Protein AF-A0A2A5XZ82-F1 (afdb_monomer_lite)

Foldseek 3Di:
DPVPVVVVVVVVVCVVVVVVVVVVVVVVVVVVVPDVPVPPCPVPVVNVVVVVVVVVVVVLLVVLLVPDDPLLSVLVVVCVVPVPDDLVNVCVVSVDDSVRSVVSVVVSVVSSVVSVVVVVVD

Radius of gyration: 34.96 Å; chains: 1; bounding box: 38×46×107 Å

Secondary structure (DSSP, 8-state):
--SHHHHHHHHHHHHHHHHHHHHHHHHHHHHHHS----------HHHHHHHHHHHHHHHHHHHHHHTS-HHHHHHHHHHHH-TT--HHHHHHHHT--HHHHHHHHHHHHHHHHHHHHHHHT-

Structure (mmCIF, N/CA/C/O backbone):
data_AF-A0A2A5XZ82-F1
#
_entry.id   AF-A0A2A5XZ82-F1
#
loop_
_atom_site.group_PDB
_atom_site.id
_atom_site.type_symbol
_atom_site.label_atom_id
_atom_site.label_alt_id
_atom_site.label_comp_id
_atom_site.label_asym_id
_atom_site.label_entity_id
_atom_site.label_seq_id
_atom_site.pdbx_PDB_ins_code
_atom_site.Cartn_x
_atom_site.Cartn_y
_atom_site.Cartn_z
_atom_site.occupancy
_atom_site.B_iso_or_equiv
_atom_site.auth_seq_id
_atom_site.auth_comp_id
_atom_site.auth_asym_id
_atom_site.auth_atom_id
_atom_site.pdbx_PDB_model_num
ATOM 1 N N . MET A 1 1 ? -19.338 34.207 -91.772 1.00 51.94 1 MET A N 1
ATOM 2 C CA . MET A 1 1 ? -17.930 34.167 -91.322 1.00 51.94 1 MET A CA 1
ATOM 3 C C . MET A 1 1 ? -17.717 35.218 -90.239 1.00 51.94 1 MET A C 1
ATOM 5 O O . MET A 1 1 ? -17.590 36.373 -90.596 1.00 51.94 1 MET A O 1
ATOM 9 N N . LEU A 1 2 ? -17.766 34.830 -88.956 1.00 51.31 2 LEU A N 1
ATOM 10 C CA . LEU A 1 2 ? -17.143 35.516 -87.792 1.00 51.31 2 LEU A CA 1
ATOM 11 C C . LEU A 1 2 ? -17.346 34.720 -86.469 1.00 51.31 2 LEU A C 1
ATOM 13 O O . LEU A 1 2 ? -17.209 35.264 -85.382 1.00 51.31 2 LEU A O 1
ATOM 17 N N . ASN A 1 3 ? -17.627 33.407 -86.544 1.00 57.69 3 ASN A N 1
ATOM 18 C CA . ASN A 1 3 ? -17.788 32.522 -85.373 1.00 57.69 3 ASN A CA 1
ATOM 19 C C . ASN A 1 3 ? -16.513 31.750 -84.984 1.00 57.69 3 ASN A C 1
ATOM 21 O O . ASN A 1 3 ? -16.488 31.102 -83.945 1.00 57.69 3 ASN A O 1
ATOM 25 N N . LEU A 1 4 ? -15.441 31.831 -85.780 1.00 52.06 4 LEU A N 1
ATOM 26 C CA . LEU A 1 4 ? -14.183 31.126 -85.491 1.00 52.06 4 LEU A CA 1
ATOM 27 C C . LEU A 1 4 ? -13.258 31.922 -84.554 1.00 52.06 4 LEU A C 1
ATOM 29 O O . LEU A 1 4 ? -12.608 31.333 -83.697 1.00 52.06 4 LEU A O 1
ATOM 33 N N . LEU A 1 5 ? -13.257 33.260 -84.631 1.00 53.59 5 LEU A N 1
ATOM 34 C CA . LEU A 1 5 ? -12.435 34.110 -83.755 1.00 53.59 5 LEU A CA 1
ATOM 35 C C . LEU A 1 5 ? -12.908 34.087 -82.290 1.00 53.59 5 LEU A C 1
ATOM 37 O O . LEU A 1 5 ? -12.079 34.065 -81.382 1.00 53.59 5 LEU A O 1
ATOM 41 N N . ASN A 1 6 ? -14.222 34.011 -82.048 1.00 54.09 6 ASN A N 1
ATOM 42 C CA . ASN A 1 6 ? -14.775 33.895 -80.692 1.00 54.09 6 ASN A CA 1
ATOM 43 C C . ASN A 1 6 ? -14.532 32.509 -80.071 1.00 54.09 6 ASN A C 1
ATOM 45 O O . ASN A 1 6 ? -14.265 32.414 -78.874 1.00 54.09 6 ASN A O 1
ATOM 49 N N . LEU A 1 7 ? -14.533 31.446 -80.882 1.00 53.41 7 LEU A N 1
ATOM 50 C CA . LEU A 1 7 ? -14.234 30.084 -80.430 1.00 53.41 7 LEU A CA 1
ATOM 51 C C . LEU A 1 7 ? -12.766 29.937 -80.006 1.00 53.41 7 LEU A C 1
ATOM 53 O O . LEU A 1 7 ? -12.487 29.350 -78.962 1.00 53.41 7 LEU A O 1
ATOM 57 N N . VAL A 1 8 ? -11.824 30.519 -80.753 1.00 56.09 8 VAL A N 1
ATOM 58 C CA . VAL A 1 8 ? -10.393 30.487 -80.395 1.00 56.09 8 VAL A CA 1
ATOM 59 C C . VAL A 1 8 ? -10.119 31.296 -79.121 1.00 56.09 8 VAL A C 1
ATOM 61 O O . VAL A 1 8 ? -9.369 30.841 -78.258 1.00 56.09 8 VAL A O 1
ATOM 64 N N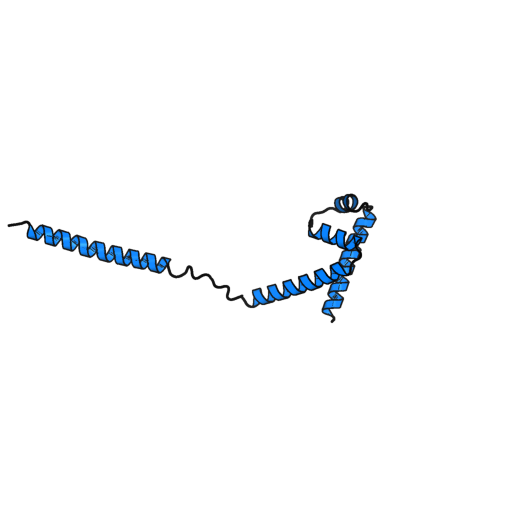 . ARG A 1 9 ? -10.782 32.447 -78.932 1.00 53.34 9 ARG A N 1
ATOM 65 C CA . ARG A 1 9 ? -10.648 33.264 -77.711 1.00 53.34 9 ARG A CA 1
ATOM 66 C C . ARG A 1 9 ? -11.216 32.567 -76.468 1.00 53.34 9 ARG A C 1
ATOM 68 O O . ARG A 1 9 ? -10.569 32.582 -75.423 1.00 53.34 9 ARG A O 1
ATOM 75 N N . TYR A 1 10 ? -12.372 31.909 -76.594 1.00 51.19 10 TYR A N 1
ATOM 76 C CA . TYR A 1 10 ? -12.991 31.134 -75.512 1.00 51.19 10 TYR A CA 1
ATOM 77 C C . TYR A 1 10 ? -12.136 29.918 -75.112 1.00 51.19 10 TYR A C 1
ATOM 79 O O . TYR A 1 10 ? -11.925 29.672 -73.926 1.00 51.19 10 TYR A O 1
ATOM 87 N N . ASN A 1 11 ? -11.545 29.211 -76.082 1.00 52.59 11 ASN A N 1
ATOM 88 C CA . ASN A 1 11 ? -10.652 28.078 -75.809 1.00 52.59 11 ASN A CA 1
ATOM 89 C C . ASN A 1 11 ? -9.290 28.504 -75.225 1.00 52.59 11 ASN A C 1
ATOM 91 O O . ASN A 1 11 ? -8.744 27.804 -74.372 1.00 52.59 11 ASN A O 1
ATOM 95 N N . TYR A 1 12 ? -8.744 29.661 -75.616 1.00 50.84 12 TYR A N 1
ATOM 96 C CA . TYR A 1 12 ? -7.483 30.178 -75.064 1.00 50.84 12 TYR A CA 1
ATOM 97 C C . TYR A 1 12 ? -7.636 30.674 -73.614 1.00 50.84 12 TYR A C 1
ATOM 99 O O . TYR A 1 12 ? -6.774 30.414 -72.774 1.00 50.84 12 TYR A O 1
ATOM 107 N N . ALA A 1 13 ? -8.762 31.320 -73.288 1.00 52.56 13 ALA A N 1
ATOM 108 C CA . ALA A 1 13 ? -9.074 31.743 -71.921 1.00 52.56 13 ALA A CA 1
ATOM 109 C C . ALA A 1 13 ? -9.388 30.553 -70.990 1.00 52.56 13 ALA A C 1
ATOM 111 O O . ALA A 1 13 ? -8.978 30.565 -69.828 1.00 52.56 13 ALA A O 1
ATOM 112 N N . ASN A 1 14 ? -10.047 29.502 -71.499 1.00 50.16 14 ASN A N 1
ATOM 113 C CA . ASN A 1 14 ? -10.300 28.280 -70.729 1.00 50.16 14 ASN A CA 1
ATOM 114 C C . ASN A 1 14 ? -9.039 27.432 -70.522 1.00 50.16 14 ASN A C 1
ATOM 116 O O . ASN A 1 14 ? -8.881 26.836 -69.466 1.00 50.16 14 ASN A O 1
ATOM 120 N N . THR A 1 15 ? -8.112 27.362 -71.478 1.00 49.38 15 THR A N 1
ATOM 121 C CA . THR A 1 15 ? -6.930 26.489 -71.334 1.00 49.38 15 THR A CA 1
ATOM 122 C C . THR A 1 15 ? -5.847 27.058 -70.420 1.00 49.38 15 THR A C 1
ATOM 124 O O . THR A 1 15 ? -5.215 26.274 -69.711 1.00 49.38 15 THR A O 1
ATOM 127 N N . LYS A 1 16 ? -5.657 28.387 -70.376 1.00 47.12 16 LYS A N 1
ATOM 128 C CA . LYS A 1 16 ? -4.723 29.025 -69.428 1.00 47.12 16 LYS A CA 1
ATOM 129 C C . LYS A 1 16 ? -5.222 28.959 -67.983 1.00 47.12 16 LYS A C 1
ATOM 131 O O . LYS A 1 16 ? -4.510 28.451 -67.126 1.00 47.12 16 LYS A O 1
ATOM 136 N N . ASN A 1 17 ? -6.471 29.355 -67.731 1.00 51.94 17 ASN A N 1
ATOM 137 C CA . ASN A 1 17 ? -7.015 29.359 -66.371 1.00 51.94 17 ASN A CA 1
ATOM 138 C C . ASN A 1 17 ? -7.246 27.938 -65.822 1.00 51.94 17 ASN A C 1
ATOM 140 O O . ASN A 1 17 ? -7.001 27.685 -64.651 1.00 51.94 17 ASN A O 1
ATOM 144 N N . PHE A 1 18 ? -7.671 26.970 -66.642 1.00 48.50 18 PHE A N 1
ATOM 145 C CA . PHE A 1 18 ? -8.022 25.636 -66.134 1.00 48.50 18 PHE A CA 1
ATOM 146 C C . PHE A 1 18 ? -6.806 24.736 -65.865 1.00 48.50 18 PHE A C 1
ATOM 148 O O . PHE A 1 18 ? -6.860 23.905 -64.958 1.00 48.50 18 PHE A O 1
ATOM 155 N N . LYS A 1 19 ? -5.703 24.893 -66.618 1.00 51.62 19 LYS A N 1
ATOM 156 C CA . LYS A 1 19 ? -4.455 24.157 -66.347 1.00 51.62 19 LYS A CA 1
ATOM 157 C C . LYS A 1 19 ? -3.748 24.683 -65.102 1.00 51.62 19 LYS A C 1
ATOM 159 O O . LYS A 1 19 ? -3.375 23.869 -64.267 1.00 51.62 19 LYS A O 1
ATOM 164 N N . GLU A 1 20 ? -3.619 26.000 -64.939 1.00 53.03 20 GLU A N 1
ATOM 165 C CA . GLU A 1 20 ? -2.987 26.577 -63.743 1.00 53.03 20 GLU A CA 1
ATOM 166 C C . GLU A 1 20 ? -3.804 26.293 -62.475 1.00 53.03 20 GLU A C 1
ATOM 168 O O . GLU A 1 20 ? -3.241 25.861 -61.475 1.00 53.03 20 GLU A O 1
ATOM 173 N N . ILE A 1 21 ? -5.139 26.398 -62.527 1.00 53.97 21 ILE A N 1
ATOM 174 C CA . ILE A 1 21 ? -5.996 26.072 -61.374 1.00 53.97 21 ILE A CA 1
ATOM 175 C C . ILE A 1 21 ? -5.931 24.576 -61.022 1.00 53.97 21 ILE A C 1
ATOM 177 O O . ILE A 1 21 ? -5.939 24.246 -59.839 1.00 53.97 21 ILE A O 1
ATOM 181 N N . ARG A 1 22 ? -5.836 23.655 -61.998 1.00 50.72 22 ARG A N 1
ATOM 182 C CA . ARG A 1 22 ? -5.651 22.215 -61.713 1.00 50.72 22 ARG A CA 1
ATOM 183 C C . ARG A 1 22 ? -4.278 21.903 -61.136 1.00 50.72 22 ARG A C 1
ATOM 185 O O . ARG A 1 22 ? -4.215 21.149 -60.178 1.00 50.72 22 ARG A O 1
ATOM 192 N N . LEU A 1 23 ? -3.212 22.497 -61.669 1.00 53.53 23 LEU A N 1
ATOM 193 C CA . LEU A 1 23 ? -1.856 22.280 -61.163 1.00 53.53 23 LEU A CA 1
ATOM 194 C C . LEU A 1 23 ? -1.708 22.809 -59.730 1.00 53.53 23 LEU A C 1
ATOM 196 O O . LEU A 1 23 ? -1.206 22.086 -58.882 1.00 53.53 23 LEU A O 1
ATOM 200 N N . VAL A 1 24 ? -2.268 23.985 -59.419 1.00 56.91 24 VAL A N 1
ATOM 201 C CA . VAL A 1 24 ? -2.289 24.536 -58.051 1.00 56.91 24 VAL A CA 1
ATOM 202 C C . VAL A 1 24 ? -3.172 23.706 -57.114 1.00 56.91 24 VAL A C 1
ATOM 204 O O . VAL A 1 24 ? -2.845 23.542 -55.940 1.00 56.91 24 VAL A O 1
ATOM 207 N N . LYS A 1 25 ? -4.293 23.154 -57.598 1.00 55.22 25 LYS A N 1
ATOM 208 C CA . LYS A 1 25 ? -5.171 22.297 -56.785 1.00 55.22 25 LYS A CA 1
ATOM 209 C C . LYS A 1 25 ? -4.540 20.925 -56.528 1.00 55.22 25 LYS A C 1
ATOM 211 O O . LYS A 1 25 ? -4.615 20.453 -55.402 1.00 55.22 25 LYS A O 1
ATOM 216 N N . ASP A 1 26 ? -3.856 20.349 -57.513 1.00 51.94 26 ASP A N 1
ATOM 217 C CA . ASP A 1 26 ? -3.139 19.075 -57.398 1.00 51.94 26 ASP A CA 1
ATOM 218 C C . ASP A 1 26 ? -1.830 19.211 -56.599 1.00 51.94 26 ASP A C 1
ATOM 220 O O . ASP A 1 26 ? -1.445 18.266 -55.914 1.00 51.94 26 ASP A O 1
ATOM 224 N N . GLU A 1 27 ? -1.152 20.364 -56.643 1.00 53.94 27 GLU A N 1
ATOM 225 C CA . GLU A 1 27 ? -0.009 20.688 -55.776 1.00 53.94 27 GLU A CA 1
ATOM 226 C C . GLU A 1 27 ? -0.453 20.962 -54.344 1.00 53.94 27 GLU A C 1
ATOM 228 O O . GLU A 1 27 ? 0.169 20.438 -53.427 1.00 53.94 27 GLU A O 1
ATOM 233 N N . LYS A 1 28 ? -1.550 21.701 -54.124 1.00 53.88 28 LYS A N 1
ATOM 234 C CA . LYS A 1 28 ? -2.135 21.917 -52.789 1.00 53.88 28 LYS A CA 1
ATOM 235 C C . LYS A 1 28 ? -2.671 20.617 -52.183 1.00 53.88 28 LYS A C 1
ATOM 237 O O . LYS A 1 28 ? -2.543 20.400 -50.986 1.00 53.88 28 LYS A O 1
ATOM 242 N N . GLN A 1 29 ? -3.232 19.734 -53.008 1.00 51.81 29 GLN A N 1
ATOM 243 C CA . GLN A 1 29 ? -3.717 18.426 -52.576 1.00 51.81 29 GLN A CA 1
ATOM 244 C C . GLN A 1 29 ? -2.563 17.439 -52.343 1.00 51.81 29 GLN A C 1
ATOM 246 O O . GLN A 1 29 ? -2.620 16.696 -51.374 1.00 51.81 29 GLN A O 1
ATOM 251 N N . ARG A 1 30 ? -1.466 17.494 -53.118 1.00 49.91 30 ARG A N 1
ATOM 252 C CA . ARG A 1 30 ? -0.232 16.736 -52.822 1.00 49.91 30 ARG A CA 1
ATOM 253 C C . ARG A 1 30 ? 0.535 17.259 -51.609 1.00 49.91 30 ARG A C 1
ATOM 255 O O . ARG A 1 30 ? 0.999 16.447 -50.821 1.00 49.91 30 ARG A O 1
ATOM 262 N N . SER A 1 31 ? 0.618 18.574 -51.413 1.00 48.28 31 SER A N 1
ATOM 263 C CA . SER A 1 31 ? 1.241 19.171 -50.218 1.00 48.28 31 SER A CA 1
ATOM 264 C C . SER A 1 31 ? 0.385 19.025 -48.956 1.00 48.28 31 SER A C 1
ATOM 266 O O . SER A 1 31 ? 0.927 19.067 -47.860 1.00 48.28 31 SER A O 1
ATOM 268 N N . MET A 1 32 ? -0.920 18.753 -49.086 1.00 47.72 32 MET A N 1
ATOM 269 C CA . MET A 1 32 ? -1.759 18.258 -47.985 1.00 47.72 32 MET A CA 1
ATOM 270 C C . MET A 1 32 ? -1.639 16.743 -47.745 1.00 47.72 32 MET A C 1
ATOM 272 O O . MET A 1 32 ? -2.047 16.282 -46.686 1.00 47.72 32 MET A O 1
ATOM 276 N N . GLN A 1 33 ? -1.116 15.963 -48.699 1.00 47.88 33 GLN A N 1
ATOM 277 C CA . GLN A 1 33 ? -1.097 14.491 -48.641 1.00 47.88 33 GLN A CA 1
ATOM 278 C C . GLN A 1 33 ? 0.297 13.896 -48.355 1.00 47.88 33 GLN A C 1
ATOM 280 O O . GLN A 1 33 ? 0.450 12.685 -48.238 1.00 47.88 33 GLN A O 1
ATOM 285 N N . THR A 1 34 ? 1.306 14.747 -48.171 1.00 44.97 34 THR A N 1
ATOM 286 C CA . THR A 1 34 ? 2.583 14.434 -47.512 1.00 44.97 34 THR A CA 1
ATOM 287 C C . THR A 1 34 ? 2.698 15.436 -46.358 1.00 44.97 34 THR A C 1
ATOM 289 O O . THR A 1 34 ? 3.051 16.583 -46.592 1.00 44.97 34 THR A O 1
ATOM 292 N N . VAL A 1 35 ? 2.261 15.192 -45.127 1.00 47.84 35 VAL A N 1
ATOM 293 C CA . VAL A 1 35 ? 2.776 14.230 -44.151 1.00 47.84 35 VAL A CA 1
ATOM 294 C C . VAL A 1 35 ? 1.690 14.114 -43.060 1.00 47.84 35 VAL A C 1
ATOM 296 O O . VAL A 1 35 ? 1.825 14.651 -41.972 1.00 47.84 35 VAL A O 1
ATOM 299 N N . GLU A 1 36 ? 0.590 13.416 -43.343 1.00 45.78 36 GLU A N 1
ATOM 300 C CA . GLU A 1 36 ? 0.031 12.487 -42.346 1.00 45.78 36 GLU A CA 1
ATOM 301 C C . GLU A 1 36 ? 0.757 11.155 -42.564 1.00 45.78 36 GLU A C 1
ATOM 303 O O . GLU A 1 36 ? 0.176 10.109 -42.841 1.00 45.78 36 GLU A O 1
ATOM 308 N N . LEU A 1 37 ? 2.090 11.220 -42.550 1.00 43.78 37 LEU A N 1
ATOM 309 C CA . LEU A 1 37 ? 2.848 10.052 -42.179 1.00 43.78 37 LEU A CA 1
ATOM 310 C C . LEU A 1 37 ? 2.492 9.930 -40.709 1.00 43.78 37 LEU A C 1
ATOM 312 O O . LEU A 1 37 ? 2.842 10.826 -39.939 1.00 43.78 37 LEU A O 1
ATOM 316 N N . ASP A 1 38 ? 1.705 8.901 -40.382 1.00 47.56 38 ASP A N 1
ATOM 317 C CA . ASP A 1 38 ? 1.777 8.225 -39.094 1.00 47.56 38 ASP A CA 1
ATOM 318 C C . ASP A 1 38 ? 3.174 8.508 -38.568 1.00 47.56 38 ASP A C 1
ATOM 320 O O . ASP A 1 38 ? 4.162 8.107 -39.201 1.00 47.56 38 ASP A O 1
ATOM 324 N N . GLU A 1 39 ?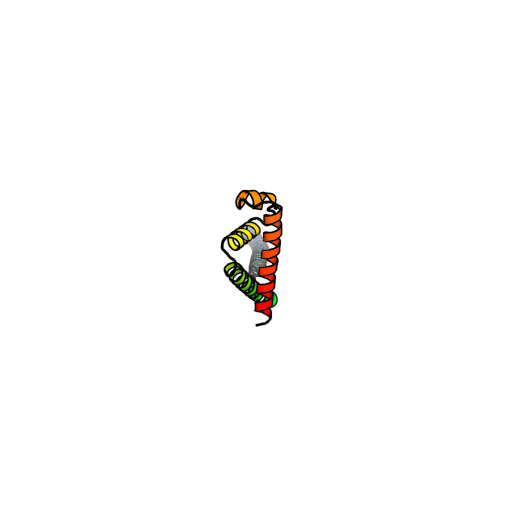 3.245 9.373 -37.554 1.00 46.97 39 GLU A N 1
ATOM 325 C CA . GLU A 1 39 ? 4.451 9.626 -36.799 1.00 46.97 39 GLU A CA 1
ATOM 326 C C . GLU A 1 39 ? 4.707 8.272 -36.164 1.00 46.97 39 GLU A C 1
ATOM 328 O O . GLU A 1 39 ? 4.280 7.996 -35.046 1.00 46.97 39 GLU A O 1
ATOM 333 N N . GLN A 1 40 ? 5.263 7.362 -36.975 1.00 51.50 40 GLN A N 1
ATOM 334 C CA . GLN A 1 40 ? 5.712 6.062 -36.576 1.00 51.50 40 GLN A CA 1
ATOM 335 C C . GLN A 1 40 ? 6.565 6.430 -35.399 1.00 51.50 40 GLN A C 1
ATOM 337 O O . GLN A 1 40 ? 7.580 7.108 -35.582 1.00 51.50 40 GLN A O 1
ATOM 342 N N . LEU A 1 41 ? 6.057 6.080 -34.216 1.00 56.56 41 LEU A N 1
ATOM 343 C CA . LEU A 1 41 ? 6.766 6.094 -32.964 1.00 56.56 41 LEU A CA 1
ATOM 344 C C . LEU A 1 41 ? 8.093 5.408 -33.275 1.00 56.56 41 LEU A C 1
ATOM 346 O O . LEU A 1 41 ? 8.219 4.192 -33.155 1.00 56.56 41 LEU A O 1
ATOM 350 N N . VAL A 1 42 ? 9.089 6.172 -33.715 1.00 54.88 42 VAL A N 1
ATOM 351 C CA . VAL A 1 42 ? 10.469 5.876 -33.420 1.00 54.88 42 VAL A CA 1
ATOM 352 C C . VAL A 1 42 ? 10.397 5.921 -31.912 1.00 54.88 42 VAL A C 1
ATOM 354 O O . VAL A 1 42 ? 10.118 6.998 -31.380 1.00 54.88 42 VAL A O 1
ATOM 357 N N . PRO A 1 43 ? 10.441 4.767 -31.223 1.00 55.75 43 PRO A N 1
ATOM 358 C CA . PRO A 1 43 ? 10.326 4.776 -29.788 1.00 55.75 43 PRO A CA 1
ATOM 359 C C . PRO A 1 43 ? 11.517 5.608 -29.370 1.00 55.75 43 PRO A C 1
ATOM 361 O O . PRO A 1 43 ? 12.654 5.165 -29.552 1.00 55.75 43 PRO A O 1
ATOM 364 N N . ASP A 1 44 ? 11.255 6.838 -28.935 1.00 60.38 44 ASP A N 1
ATOM 365 C CA . ASP A 1 44 ? 12.285 7.671 -28.363 1.00 60.38 44 ASP A CA 1
ATOM 366 C C . ASP A 1 44 ? 12.950 6.771 -27.333 1.00 60.38 44 ASP A C 1
ATOM 368 O O . ASP A 1 44 ? 12.281 6.156 -26.495 1.00 60.38 44 ASP A O 1
ATOM 372 N N . HIS A 1 45 ? 14.235 6.512 -27.534 1.00 60.44 45 HIS A N 1
ATOM 373 C CA . HIS A 1 45 ? 14.901 5.436 -26.823 1.00 60.44 45 HIS A CA 1
ATOM 374 C C . HIS A 1 45 ? 14.830 5.702 -25.312 1.00 60.44 45 HIS A C 1
ATOM 376 O O . HIS A 1 45 ? 14.725 4.770 -24.515 1.00 60.44 45 HIS A O 1
ATOM 382 N N . GLU A 1 46 ? 14.758 6.985 -24.949 1.00 60.41 46 GLU A N 1
ATOM 383 C CA . GLU A 1 46 ? 14.436 7.487 -23.624 1.00 60.41 46 GLU A CA 1
ATOM 384 C C . GLU A 1 46 ? 13.012 7.095 -23.186 1.00 60.41 46 GLU A C 1
ATOM 386 O O . GLU A 1 46 ? 12.865 6.441 -22.154 1.00 60.41 46 GLU A O 1
ATOM 391 N N . HIS A 1 47 ? 11.958 7.358 -23.968 1.00 67.38 47 HIS A N 1
ATOM 392 C CA . HIS A 1 47 ? 10.598 6.864 -23.685 1.00 67.38 47 HIS A CA 1
ATOM 393 C C . HIS A 1 47 ? 10.496 5.332 -23.584 1.00 67.38 47 HIS A C 1
ATOM 395 O O . HIS A 1 47 ? 9.814 4.816 -22.693 1.00 67.38 47 HIS A O 1
ATOM 401 N N . ALA A 1 48 ? 11.188 4.583 -24.444 1.00 61.72 48 ALA A N 1
ATOM 402 C CA . ALA A 1 48 ? 11.222 3.123 -24.392 1.00 61.72 48 ALA A CA 1
ATOM 403 C C . ALA A 1 48 ? 11.906 2.625 -23.111 1.00 61.72 48 ALA A C 1
ATOM 405 O O . ALA A 1 48 ? 11.373 1.749 -22.425 1.00 61.72 48 ALA A O 1
ATOM 406 N N . LEU A 1 49 ? 13.045 3.218 -22.742 1.00 52.91 49 LEU A N 1
ATOM 407 C CA . LEU A 1 49 ? 13.750 2.931 -21.497 1.00 52.91 49 LEU A CA 1
ATOM 408 C C . LEU A 1 49 ? 12.900 3.304 -20.277 1.00 52.91 49 LEU A C 1
ATOM 410 O O . LEU A 1 49 ? 12.768 2.495 -19.362 1.00 52.91 49 LEU A O 1
ATOM 414 N N . HIS A 1 50 ? 12.260 4.475 -20.270 1.00 64.19 50 HIS A N 1
ATOM 415 C CA . HIS A 1 50 ? 11.334 4.890 -19.214 1.00 64.19 50 HIS A CA 1
ATOM 416 C C . HIS A 1 50 ? 10.170 3.919 -19.059 1.00 64.19 50 HIS A C 1
ATOM 418 O O . HIS A 1 50 ? 9.789 3.597 -17.934 1.00 64.19 50 HIS A O 1
ATOM 424 N N . HIS A 1 51 ? 9.632 3.417 -20.167 1.00 71.69 51 HIS A N 1
ATOM 425 C CA . HIS A 1 51 ? 8.553 2.442 -20.158 1.00 71.69 51 HIS A CA 1
ATOM 426 C C . HIS A 1 51 ? 9.012 1.055 -19.671 1.00 71.69 51 HIS A C 1
ATOM 428 O O . HIS A 1 51 ? 8.279 0.361 -18.967 1.00 71.69 51 HIS A O 1
ATOM 434 N N . LEU A 1 52 ? 10.238 0.635 -19.992 1.00 65.44 52 LEU A N 1
ATOM 435 C CA . LEU A 1 52 ? 10.828 -0.591 -19.442 1.00 65.44 52 LEU A CA 1
ATOM 436 C C . LEU A 1 52 ? 11.111 -0.454 -17.938 1.00 65.44 52 LEU A C 1
ATOM 438 O O . LEU A 1 52 ? 10.764 -1.343 -17.161 1.00 65.44 52 LEU A O 1
ATOM 442 N N . LEU A 1 53 ? 11.669 0.682 -17.512 1.00 66.31 53 LEU A N 1
ATOM 443 C CA . LEU A 1 53 ? 11.912 0.999 -16.105 1.00 66.31 53 LEU A CA 1
ATOM 444 C C . LEU A 1 53 ? 10.602 1.107 -15.316 1.00 66.31 53 LEU A C 1
ATOM 446 O O . LEU A 1 53 ? 10.540 0.652 -14.175 1.00 66.31 53 LEU A O 1
ATOM 450 N N . SER A 1 54 ? 9.544 1.676 -15.899 1.00 79.62 54 SER A N 1
ATOM 451 C CA . SER A 1 54 ? 8.232 1.761 -15.254 1.00 79.62 54 SER A CA 1
ATOM 452 C C . SER A 1 54 ? 7.588 0.382 -15.117 1.00 79.62 54 SER A C 1
ATOM 454 O O . SER A 1 54 ? 7.089 0.059 -14.040 1.00 79.62 54 SER A O 1
ATOM 456 N N . LYS A 1 55 ? 7.680 -0.471 -16.146 1.00 85.06 55 LYS A N 1
ATOM 457 C CA . LYS A 1 55 ? 7.244 -1.874 -16.085 1.00 85.06 55 LYS A CA 1
ATOM 458 C C . LYS A 1 55 ? 7.958 -2.650 -14.987 1.00 85.06 55 LYS A C 1
ATOM 460 O O . LYS A 1 55 ? 7.298 -3.348 -14.220 1.00 85.06 55 LYS A O 1
ATOM 465 N N . GLU A 1 56 ? 9.276 -2.507 -14.877 1.00 86.06 56 GLU A N 1
ATOM 466 C CA . GLU A 1 56 ? 10.036 -3.203 -13.837 1.00 86.06 56 GLU A CA 1
ATOM 467 C C . GLU A 1 56 ? 9.682 -2.689 -12.439 1.00 86.06 56 GLU A C 1
ATOM 469 O O . GLU A 1 56 ? 9.419 -3.479 -11.535 1.00 86.06 56 GLU A O 1
ATOM 474 N N . ARG A 1 57 ? 9.567 -1.368 -12.263 1.00 86.88 57 ARG A N 1
ATOM 475 C CA . ARG A 1 57 ? 9.109 -0.775 -10.995 1.00 86.88 57 ARG A CA 1
ATOM 476 C C . ARG A 1 57 ? 7.719 -1.277 -10.603 1.00 86.88 57 ARG A C 1
ATOM 478 O O . ARG A 1 57 ? 7.504 -1.618 -9.442 1.00 86.88 57 ARG A O 1
ATOM 485 N N . MET A 1 58 ? 6.798 -1.374 -11.562 1.00 87.25 58 MET A N 1
ATOM 486 C CA . MET A 1 58 ? 5.455 -1.918 -11.341 1.00 87.25 58 MET A CA 1
ATOM 487 C C . MET A 1 58 ? 5.484 -3.405 -10.979 1.00 87.25 58 MET A C 1
ATOM 489 O O . MET A 1 58 ? 4.744 -3.830 -10.091 1.00 87.25 58 MET A O 1
ATOM 493 N N . ARG A 1 59 ? 6.360 -4.193 -11.613 1.00 91.50 59 ARG A N 1
ATOM 494 C CA . ARG A 1 59 ? 6.558 -5.612 -11.290 1.00 91.50 59 ARG A CA 1
ATOM 495 C C . ARG A 1 59 ? 7.059 -5.789 -9.858 1.00 91.50 59 ARG A C 1
ATOM 497 O O . ARG A 1 59 ? 6.441 -6.523 -9.090 1.00 91.50 59 ARG A O 1
ATOM 504 N N . ILE A 1 60 ? 8.108 -5.057 -9.481 1.00 92.00 60 ILE A N 1
ATOM 505 C CA . ILE A 1 60 ? 8.671 -5.074 -8.125 1.00 92.00 60 ILE A CA 1
ATOM 506 C C . ILE A 1 60 ? 7.610 -4.668 -7.099 1.00 92.00 60 ILE A C 1
ATOM 508 O O . ILE A 1 60 ? 7.435 -5.351 -6.091 1.00 92.00 60 ILE A O 1
ATOM 512 N N . LEU A 1 61 ? 6.869 -3.586 -7.357 1.00 90.38 61 LEU A N 1
ATOM 513 C CA . LEU A 1 61 ? 5.808 -3.130 -6.461 1.00 90.38 61 LEU A CA 1
ATOM 514 C C . LEU A 1 61 ? 4.719 -4.197 -6.289 1.00 90.38 61 LEU A C 1
ATOM 516 O O . LEU A 1 61 ? 4.331 -4.487 -5.159 1.00 90.38 61 LEU A O 1
ATOM 520 N N . SER A 1 62 ? 4.268 -4.817 -7.38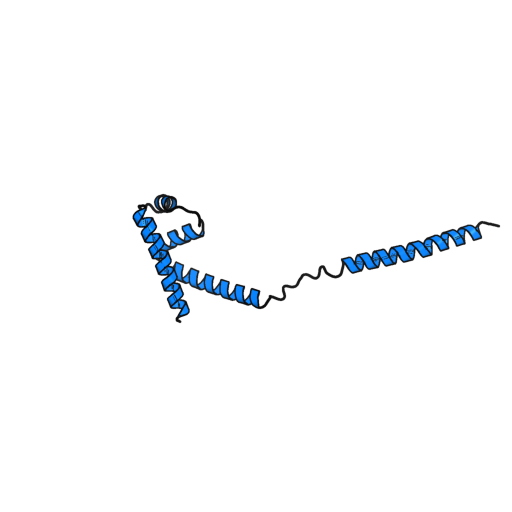3 1.00 91.69 62 SER A N 1
ATOM 521 C CA . SER A 1 62 ? 3.304 -5.922 -7.344 1.00 91.69 62 SER A CA 1
ATOM 522 C C . SER A 1 62 ? 3.816 -7.086 -6.491 1.00 91.69 62 SER A C 1
ATOM 524 O O . SER A 1 62 ? 3.084 -7.595 -5.641 1.00 91.69 62 SER A O 1
ATOM 526 N N . ASP A 1 63 ? 5.072 -7.494 -6.661 1.00 93.75 63 ASP A N 1
ATOM 527 C CA . ASP A 1 63 ? 5.659 -8.586 -5.878 1.00 93.75 63 ASP A CA 1
ATOM 528 C C . ASP A 1 63 ? 5.794 -8.220 -4.393 1.00 93.75 63 ASP A C 1
ATOM 530 O O . ASP A 1 63 ? 5.499 -9.035 -3.516 1.00 93.75 63 ASP A O 1
ATOM 534 N N . CYS A 1 64 ? 6.146 -6.971 -4.088 1.00 95.06 64 CYS A N 1
ATOM 535 C CA . CYS A 1 64 ? 6.187 -6.469 -2.718 1.00 95.06 64 CYS A CA 1
ATOM 536 C C . CYS A 1 64 ? 4.801 -6.432 -2.062 1.00 95.06 64 CYS A C 1
ATOM 538 O O . CYS A 1 64 ? 4.665 -6.838 -0.907 1.00 95.06 64 CYS A O 1
ATOM 540 N N . ILE A 1 65 ? 3.762 -6.012 -2.790 1.00 93.81 65 ILE A N 1
ATOM 541 C CA . ILE A 1 65 ? 2.370 -6.034 -2.317 1.00 93.81 65 ILE A CA 1
ATOM 542 C C . ILE A 1 65 ? 1.903 -7.478 -2.090 1.00 93.81 65 ILE A C 1
ATOM 544 O O . ILE A 1 65 ? 1.242 -7.769 -1.089 1.00 93.81 65 ILE A O 1
ATOM 548 N N . ARG A 1 66 ? 2.302 -8.415 -2.961 1.00 93.62 66 ARG A N 1
ATOM 549 C CA . ARG A 1 66 ? 2.011 -9.845 -2.781 1.00 93.62 66 ARG A CA 1
ATOM 550 C C . ARG A 1 66 ? 2.658 -10.430 -1.522 1.00 93.62 66 ARG A C 1
ATOM 552 O O . ARG A 1 66 ? 2.094 -11.337 -0.920 1.00 93.62 66 ARG A O 1
ATOM 559 N N . GLY A 1 67 ? 3.792 -9.897 -1.079 1.00 92.62 67 GLY A N 1
ATOM 560 C CA . GLY A 1 67 ? 4.430 -10.306 0.176 1.00 92.62 67 GLY A CA 1
ATOM 561 C C . GLY A 1 67 ? 3.714 -9.836 1.452 1.00 92.62 67 GLY A C 1
ATOM 562 O O . GLY A 1 67 ? 4.073 -10.276 2.543 1.00 92.62 67 GLY A O 1
ATOM 563 N N . LEU A 1 68 ? 2.728 -8.938 1.354 1.00 94.38 68 LEU A N 1
ATOM 564 C CA . LEU A 1 68 ? 1.976 -8.445 2.510 1.00 94.38 68 LEU A CA 1
ATOM 565 C C . LEU A 1 68 ? 0.896 -9.443 2.954 1.00 94.38 68 LEU A C 1
ATOM 567 O O . LEU A 1 68 ? 0.333 -10.171 2.140 1.00 94.38 68 LEU A O 1
ATOM 571 N N . ASN A 1 69 ? 0.550 -9.412 4.247 1.00 95.31 69 ASN A N 1
ATOM 572 C CA . ASN A 1 69 ? -0.629 -10.122 4.757 1.00 95.31 69 ASN A CA 1
ATOM 573 C C . ASN A 1 69 ? -1.933 -9.581 4.140 1.00 95.31 69 ASN A C 1
ATOM 575 O O . ASN A 1 69 ? -1.990 -8.427 3.714 1.00 95.31 69 ASN A O 1
ATOM 579 N N . ASP A 1 70 ? -2.995 -10.387 4.159 1.00 95.38 70 ASP A N 1
ATOM 580 C CA . ASP A 1 70 ? -4.251 -10.097 3.448 1.00 95.38 70 ASP A CA 1
ATOM 581 C C . ASP A 1 70 ? -4.910 -8.773 3.840 1.00 95.38 70 ASP A C 1
ATOM 583 O O . ASP A 1 70 ? -5.489 -8.082 3.002 1.00 95.38 70 ASP A O 1
ATOM 587 N N . LEU A 1 71 ? -4.855 -8.398 5.120 1.00 93.69 71 LEU A N 1
ATOM 588 C CA . LEU A 1 71 ? -5.408 -7.123 5.576 1.00 93.69 71 LEU A CA 1
ATOM 589 C C . LEU A 1 71 ? -4.592 -5.946 5.028 1.00 93.69 71 LEU A C 1
ATOM 591 O O . LEU A 1 71 ? -5.156 -4.986 4.515 1.00 93.69 71 LEU A O 1
ATOM 595 N N . ASN A 1 72 ? -3.266 -6.029 5.114 1.00 94.81 72 ASN A N 1
ATOM 596 C CA . ASN A 1 72 ? -2.367 -4.991 4.624 1.00 94.81 72 ASN A CA 1
ATOM 597 C C . ASN A 1 72 ? -2.417 -4.857 3.103 1.00 94.81 72 ASN A C 1
ATOM 599 O O . ASN A 1 72 ? -2.367 -3.738 2.601 1.00 94.81 72 ASN A O 1
ATOM 603 N N . ARG A 1 73 ? -2.536 -5.983 2.392 1.00 95.69 73 ARG A N 1
ATOM 604 C CA . ARG A 1 73 ? -2.703 -6.014 0.941 1.00 95.69 73 ARG A CA 1
ATOM 605 C C . ARG A 1 73 ? -3.984 -5.289 0.527 1.00 95.69 73 ARG A C 1
ATOM 607 O O . ARG A 1 73 ? -3.914 -4.325 -0.224 1.00 95.69 73 ARG A O 1
ATOM 614 N N . ARG A 1 74 ? -5.129 -5.675 1.097 1.00 95.44 74 ARG A N 1
ATOM 615 C CA . ARG A 1 74 ? -6.414 -5.016 0.811 1.00 95.44 74 ARG A CA 1
ATOM 616 C C . ARG A 1 74 ? -6.395 -3.528 1.154 1.00 95.44 74 ARG A C 1
ATOM 618 O O . ARG A 1 74 ? -6.970 -2.728 0.427 1.00 95.44 74 ARG A O 1
ATOM 625 N N . LEU A 1 75 ? -5.721 -3.149 2.241 1.00 94.50 75 LEU A N 1
ATOM 626 C CA . LEU A 1 75 ? -5.597 -1.748 2.642 1.00 94.50 75 LEU A CA 1
ATOM 627 C C . LEU A 1 75 ? -4.786 -0.941 1.623 1.00 94.50 75 LEU A C 1
ATOM 629 O O . LEU A 1 75 ? -5.218 0.142 1.237 1.00 94.50 75 LEU A O 1
ATOM 633 N N . ILE A 1 76 ? -3.639 -1.448 1.157 1.00 94.00 76 ILE A N 1
ATOM 634 C CA . ILE A 1 76 ? -2.864 -0.719 0.146 1.00 94.00 76 ILE A CA 1
ATOM 635 C C . ILE A 1 76 ? -3.575 -0.687 -1.206 1.00 94.00 76 ILE A C 1
ATOM 637 O O . ILE A 1 76 ? -3.560 0.348 -1.856 1.00 94.00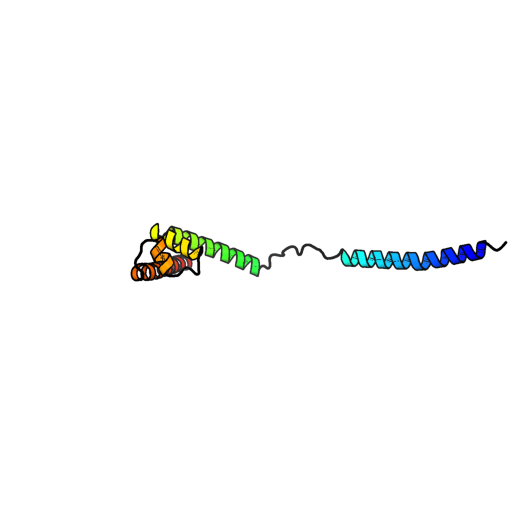 76 ILE A O 1
ATOM 641 N N . GLU A 1 77 ? -4.247 -1.764 -1.605 1.00 93.06 77 GLU A N 1
ATOM 642 C CA . GLU A 1 77 ? -5.051 -1.795 -2.832 1.00 93.06 77 GLU A CA 1
ATOM 643 C C . GLU A 1 77 ? -6.191 -0.770 -2.778 1.00 93.06 77 GLU A C 1
ATOM 645 O O . GLU A 1 77 ? -6.390 -0.027 -3.736 1.00 93.06 77 GLU A O 1
ATOM 650 N N . PHE A 1 78 ? -6.872 -0.654 -1.633 1.00 93.94 78 PHE A N 1
ATOM 651 C CA . PHE A 1 78 ? -7.869 0.390 -1.393 1.00 93.94 78 PHE A CA 1
ATOM 652 C C . PHE A 1 78 ? -7.271 1.798 -1.531 1.00 93.94 78 PHE A C 1
ATOM 654 O O . PHE A 1 78 ? -7.832 2.628 -2.239 1.00 93.94 78 PHE A O 1
ATOM 6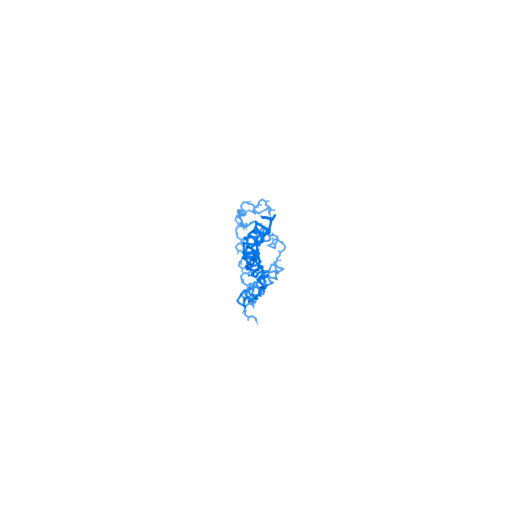61 N N . LEU A 1 79 ? -6.110 2.054 -0.919 1.00 90.75 79 LEU A N 1
ATOM 662 C CA . LEU A 1 79 ? -5.432 3.353 -1.007 1.00 90.75 79 LEU A CA 1
ATOM 663 C C . LEU A 1 79 ? -4.902 3.673 -2.410 1.00 90.75 79 LEU A C 1
ATOM 665 O O . LEU A 1 79 ? -4.818 4.839 -2.772 1.00 90.75 79 LEU A O 1
ATOM 669 N N . LEU A 1 80 ? -4.521 2.665 -3.196 1.00 88.44 80 LEU A N 1
ATOM 670 C CA . LEU A 1 80 ? -4.104 2.859 -4.586 1.00 88.44 80 LEU A CA 1
ATOM 671 C C . LEU A 1 80 ? -5.303 3.145 -5.496 1.00 88.44 80 LEU A C 1
ATOM 673 O O . LEU A 1 80 ? -5.183 3.940 -6.422 1.00 88.44 80 LEU A O 1
ATOM 677 N N . ALA A 1 81 ? -6.452 2.521 -5.227 1.00 90.19 81 ALA A N 1
ATOM 678 C CA . ALA A 1 81 ? -7.693 2.788 -5.946 1.00 90.19 81 ALA A CA 1
ATOM 679 C C . ALA A 1 81 ? -8.300 4.154 -5.582 1.00 90.19 81 ALA A C 1
ATOM 681 O O . ALA A 1 81 ? -8.941 4.784 -6.419 1.00 90.19 81 ALA A O 1
ATOM 682 N N . GLN A 1 82 ? -8.106 4.600 -4.339 1.00 91.56 82 GLN A N 1
ATOM 683 C CA . GLN A 1 82 ? -8.632 5.853 -3.797 1.00 91.56 82 GLN A CA 1
ATOM 684 C C . GLN A 1 82 ? -7.509 6.616 -3.070 1.00 91.56 82 GLN A C 1
ATOM 686 O O . GLN A 1 82 ? -7.413 6.555 -1.842 1.00 91.56 82 GLN A O 1
ATOM 691 N N . PRO A 1 83 ? -6.636 7.330 -3.805 1.00 87.94 83 PRO A N 1
ATOM 692 C CA . PRO A 1 83 ? -5.479 8.016 -3.220 1.00 87.94 83 PRO A CA 1
ATOM 693 C C . PRO A 1 83 ? -5.866 9.136 -2.246 1.00 87.94 83 PRO A C 1
ATOM 695 O O . PRO A 1 83 ? -5.132 9.395 -1.290 1.00 87.94 83 PRO A O 1
ATOM 698 N N . ASP A 1 84 ? -7.037 9.741 -2.448 1.00 89.00 84 ASP A N 1
ATOM 699 C CA . ASP A 1 84 ? -7.573 10.818 -1.612 1.00 89.00 84 ASP A CA 1
ATOM 700 C C . ASP A 1 84 ? -8.337 10.308 -0.378 1.00 89.00 84 ASP A C 1
ATOM 702 O O . ASP A 1 84 ? -8.847 11.108 0.408 1.00 89.00 84 ASP A O 1
ATOM 706 N N . ALA A 1 85 ? -8.407 8.984 -0.178 1.00 89.81 85 ALA A N 1
ATOM 707 C CA . ALA A 1 85 ? -9.075 8.396 0.974 1.00 89.81 85 ALA A CA 1
ATOM 708 C C . ALA A 1 85 ? -8.450 8.893 2.287 1.00 89.81 85 ALA A C 1
ATOM 710 O O . ALA A 1 85 ? -7.242 8.778 2.548 1.00 89.81 85 ALA A O 1
ATOM 711 N N . SER A 1 86 ? -9.308 9.425 3.147 1.00 91.62 86 SER A N 1
ATOM 712 C CA . SER A 1 86 ? -8.955 9.883 4.479 1.00 91.62 86 SER A CA 1
ATOM 713 C C . SER A 1 86 ? -8.705 8.698 5.416 1.00 91.62 86 SER A C 1
ATOM 715 O O . SER A 1 86 ? -9.100 7.559 5.163 1.00 91.62 86 SER A O 1
ATOM 717 N N . THR A 1 87 ? -8.075 8.955 6.565 1.00 90.88 87 THR A N 1
ATOM 718 C CA . THR A 1 87 ? -7.942 7.922 7.606 1.00 90.88 87 THR A CA 1
ATOM 719 C C . THR A 1 87 ? -9.310 7.423 8.086 1.00 90.88 87 THR A C 1
ATOM 721 O O . THR A 1 87 ? -9.426 6.241 8.389 1.00 90.88 87 THR A O 1
ATOM 724 N N . SER A 1 88 ? -10.340 8.279 8.088 1.00 91.75 88 SER A N 1
ATOM 725 C CA . SER A 1 88 ? -11.708 7.899 8.467 1.00 91.75 88 SER A CA 1
ATOM 726 C C . SER A 1 88 ? -12.319 6.893 7.489 1.00 91.75 88 SER A C 1
ATOM 728 O O . SER A 1 88 ? -13.017 5.975 7.915 1.00 91.75 88 SER A O 1
ATOM 730 N N . ASP A 1 89 ? -12.022 7.005 6.193 1.00 92.94 89 ASP A N 1
ATOM 731 C CA . ASP A 1 89 ? -12.509 6.046 5.190 1.00 92.94 89 ASP A CA 1
ATOM 732 C C . ASP A 1 89 ? -11.889 4.659 5.419 1.00 92.94 89 ASP A C 1
ATOM 734 O O . ASP A 1 89 ? -12.554 3.629 5.299 1.00 92.94 89 ASP A O 1
ATOM 738 N N . ILE A 1 90 ? -10.621 4.626 5.849 1.00 93.00 90 ILE A N 1
ATOM 739 C CA . ILE A 1 90 ? -9.937 3.389 6.249 1.00 93.00 90 ILE A CA 1
ATOM 740 C C . ILE A 1 90 ? -10.584 2.792 7.506 1.00 93.00 90 ILE A C 1
ATOM 742 O O . ILE A 1 90 ? -10.758 1.576 7.581 1.00 93.00 90 ILE A O 1
ATOM 746 N N . GLU A 1 91 ? -10.934 3.615 8.498 1.00 95.06 91 GLU A N 1
ATOM 747 C CA . GLU A 1 91 ? -11.614 3.143 9.711 1.00 95.06 91 GLU A CA 1
ATOM 748 C C . GLU A 1 91 ? -12.942 2.466 9.381 1.00 95.06 91 GLU A C 1
ATOM 750 O O . GLU A 1 91 ? -13.182 1.346 9.832 1.00 95.06 91 GLU A O 1
ATOM 755 N N . GLN A 1 92 ? -13.767 3.112 8.552 1.00 93.75 92 GLN A N 1
ATOM 756 C CA . GLN A 1 92 ? -15.071 2.590 8.148 1.00 93.75 92 GLN A CA 1
ATOM 757 C C . GLN A 1 92 ? -14.941 1.293 7.345 1.00 93.75 92 GLN A C 1
ATOM 759 O O . GLN A 1 92 ? -15.610 0.306 7.653 1.00 93.75 92 GLN A O 1
ATOM 764 N N . GLN A 1 93 ? -14.046 1.264 6.355 1.00 94.00 93 GLN A N 1
ATOM 765 C CA . GLN A 1 93 ? -13.907 0.122 5.452 1.00 94.00 93 GLN A CA 1
ATOM 766 C C . GLN A 1 93 ? -13.270 -1.104 6.123 1.00 94.00 93 GLN A C 1
ATOM 768 O O . GLN A 1 93 ? -13.619 -2.241 5.802 1.00 94.00 93 GLN A O 1
ATOM 773 N N . PHE A 1 94 ? -12.323 -0.895 7.043 1.00 94.25 94 PHE A N 1
ATOM 774 C CA . PHE A 1 94 ? -11.527 -1.972 7.645 1.00 94.25 94 PHE A CA 1
ATOM 775 C C . PHE A 1 94 ? -11.836 -2.224 9.123 1.00 94.25 94 PHE A C 1
ATOM 777 O O . PHE A 1 94 ? -11.197 -3.089 9.724 1.00 94.25 94 PHE A O 1
ATOM 784 N N . GLN A 1 95 ? -12.802 -1.500 9.701 1.00 95.06 95 GLN A N 1
ATOM 785 C CA . GLN A 1 95 ? -13.200 -1.596 11.113 1.00 95.06 95 GLN A CA 1
ATOM 786 C C . GLN A 1 95 ? -12.001 -1.428 12.061 1.00 95.06 95 GLN A C 1
ATOM 788 O O . GLN A 1 95 ? -11.810 -2.167 13.027 1.00 95.06 95 GLN A O 1
ATOM 793 N N . LEU A 1 96 ? -11.149 -0.457 11.739 1.00 93.25 96 LEU A N 1
ATOM 794 C CA . LEU A 1 96 ? -9.954 -0.100 12.498 1.00 93.25 96 LEU A CA 1
ATOM 795 C C . LEU A 1 96 ? -10.214 1.181 13.291 1.00 93.25 96 LEU A C 1
ATOM 797 O O . LEU A 1 96 ? -10.998 2.017 12.866 1.00 93.25 96 LEU A O 1
ATOM 801 N N . SER A 1 97 ? -9.516 1.374 14.412 1.00 95.81 97 SER A N 1
ATOM 802 C CA . SER A 1 97 ? -9.468 2.690 15.065 1.00 95.81 97 SER A CA 1
ATOM 803 C C . SER A 1 97 ? -8.538 3.638 14.311 1.00 95.81 97 SER A C 1
ATOM 805 O O . SER A 1 97 ? -7.541 3.181 13.745 1.00 95.81 97 SER A O 1
ATOM 807 N N . TYR A 1 98 ? -8.773 4.948 14.388 1.00 93.44 98 TYR A N 1
ATOM 808 C CA . TYR A 1 98 ? -7.980 5.984 13.715 1.00 93.44 98 TYR A CA 1
ATOM 809 C C . TYR A 1 98 ? -6.475 5.807 13.928 1.00 93.44 98 TYR A C 1
ATOM 811 O O . TYR A 1 98 ? -5.681 5.803 12.982 1.00 93.44 98 TYR A O 1
ATOM 819 N N . ALA A 1 99 ? -6.070 5.602 15.187 1.00 94.38 99 ALA A N 1
ATOM 820 C CA . ALA A 1 99 ? -4.675 5.381 15.548 1.00 94.38 99 ALA A CA 1
ATOM 821 C C . ALA A 1 99 ? -4.118 4.113 14.884 1.00 94.38 99 ALA A C 1
ATOM 823 O O . ALA A 1 99 ? -3.042 4.146 14.288 1.00 94.38 99 ALA A O 1
ATOM 824 N N . SER A 1 100 ? -4.871 3.009 14.922 1.00 93.62 100 SER A N 1
ATOM 825 C CA . SER A 1 100 ? -4.448 1.751 14.302 1.00 93.62 100 SER A CA 1
ATOM 826 C C . SER A 1 100 ? -4.386 1.841 12.773 1.00 93.62 100 SER A C 1
ATOM 828 O O . SER A 1 100 ? -3.430 1.334 12.187 1.00 93.62 100 SER A O 1
ATOM 830 N N . ALA A 1 101 ? -5.331 2.538 12.134 1.00 93.88 101 ALA A N 1
ATOM 831 C CA . ALA A 1 101 ? -5.365 2.781 10.696 1.00 93.88 101 ALA A CA 1
ATOM 832 C C . ALA A 1 101 ? -4.148 3.603 10.255 1.00 93.88 101 ALA A C 1
ATOM 834 O O . ALA A 1 101 ? -3.415 3.194 9.351 1.00 93.88 101 ALA A O 1
ATOM 835 N N . ARG A 1 102 ? -3.859 4.704 10.962 1.00 93.56 102 ARG A N 1
ATOM 836 C CA . ARG A 1 102 ? -2.679 5.543 10.719 1.00 93.56 102 ARG A CA 1
ATOM 837 C C . ARG A 1 102 ? -1.382 4.752 10.877 1.00 93.56 102 ARG A C 1
ATOM 839 O O . ARG A 1 102 ? -0.562 4.734 9.962 1.00 93.56 102 ARG A O 1
ATOM 846 N N . THR A 1 103 ? -1.201 4.064 12.006 1.00 95.12 103 THR A N 1
ATOM 847 C CA . THR A 1 103 ? 0.003 3.260 12.259 1.00 95.12 103 THR A CA 1
ATOM 848 C C . THR A 1 103 ? 0.164 2.153 11.222 1.00 95.12 103 THR A C 1
ATOM 850 O O . THR A 1 103 ? 1.272 1.920 10.736 1.00 95.12 103 THR A O 1
ATOM 853 N N . ARG A 1 104 ? -0.924 1.469 10.854 1.00 94.81 104 ARG A N 1
ATOM 854 C CA . ARG A 1 104 ? -0.890 0.395 9.860 1.00 94.81 104 ARG A CA 1
ATOM 855 C C . ARG A 1 104 ? -0.532 0.933 8.475 1.00 94.81 104 ARG A C 1
ATOM 857 O O . ARG A 1 104 ? 0.346 0.351 7.847 1.00 94.81 104 ARG A O 1
ATOM 864 N N . LYS A 1 105 ? -1.102 2.068 8.048 1.00 92.94 105 LYS A N 1
ATOM 865 C CA . LYS A 1 105 ? -0.724 2.758 6.801 1.00 92.94 105 LYS A CA 1
ATOM 866 C C . LYS A 1 105 ? 0.779 3.044 6.762 1.00 92.94 105 LYS A C 1
ATOM 868 O O . LYS A 1 105 ? 1.448 2.623 5.822 1.00 92.94 105 LYS A O 1
ATOM 873 N N . THR A 1 106 ? 1.332 3.663 7.808 1.00 95.19 106 THR A N 1
ATOM 874 C CA . THR A 1 106 ? 2.779 3.931 7.899 1.00 95.19 106 THR A CA 1
ATOM 875 C C . THR A 1 106 ? 3.607 2.646 7.814 1.00 95.19 106 THR A C 1
ATOM 877 O O . THR A 1 106 ? 4.574 2.588 7.059 1.00 95.19 106 THR A O 1
ATOM 880 N N . ARG A 1 107 ? 3.220 1.591 8.544 1.00 95.94 107 ARG A N 1
ATOM 881 C CA . ARG A 1 107 ? 3.941 0.306 8.536 1.00 95.94 107 ARG A CA 1
ATOM 882 C C . ARG A 1 107 ? 3.923 -0.376 7.172 1.00 95.94 107 ARG A C 1
ATOM 884 O O . ARG A 1 107 ? 4.925 -0.969 6.791 1.00 95.94 107 ARG A O 1
ATOM 891 N N . ILE A 1 108 ? 2.808 -0.305 6.448 1.00 95.00 108 ILE A N 1
ATOM 892 C CA . ILE A 1 108 ? 2.703 -0.870 5.098 1.00 95.00 108 ILE A CA 1
ATOM 893 C C . ILE A 1 108 ? 3.639 -0.135 4.142 1.00 95.00 108 ILE A C 1
ATOM 895 O O . ILE A 1 108 ? 4.395 -0.784 3.427 1.00 95.00 108 ILE A O 1
ATOM 899 N N . ILE A 1 109 ? 3.639 1.201 4.175 1.00 93.25 109 ILE A N 1
ATOM 900 C CA . ILE A 1 109 ? 4.538 2.016 3.348 1.00 93.25 109 ILE A CA 1
ATOM 901 C C . ILE A 1 109 ? 5.999 1.665 3.647 1.00 93.25 109 ILE A C 1
ATOM 903 O O . ILE A 1 109 ? 6.767 1.419 2.719 1.00 93.25 109 ILE A O 1
ATOM 907 N N . GLN A 1 110 ? 6.366 1.558 4.928 1.00 95.50 110 GLN A N 1
ATOM 908 C CA . GLN A 1 110 ? 7.715 1.156 5.323 1.00 95.50 110 GLN A CA 1
ATOM 909 C C . GLN A 1 110 ? 8.064 -0.245 4.806 1.00 95.50 110 GLN A C 1
ATOM 911 O O . GLN A 1 110 ? 9.128 -0.441 4.230 1.00 95.50 110 GLN A O 1
ATOM 916 N N . ALA A 1 111 ? 7.156 -1.214 4.941 1.00 94.56 111 ALA A N 1
ATOM 917 C CA . ALA A 1 111 ? 7.383 -2.577 4.467 1.00 94.56 111 ALA A CA 1
ATOM 918 C C . ALA A 1 111 ? 7.582 -2.646 2.943 1.00 94.56 111 ALA A C 1
ATOM 920 O O . ALA A 1 111 ? 8.438 -3.399 2.470 1.00 94.56 111 ALA A O 1
ATOM 921 N N . LEU A 1 112 ? 6.820 -1.857 2.178 1.00 93.69 112 LEU A N 1
ATOM 922 C CA . LEU A 1 112 ? 6.969 -1.749 0.725 1.00 93.69 112 LEU A CA 1
ATOM 923 C C . LEU A 1 112 ? 8.296 -1.089 0.344 1.00 93.69 112 LEU A C 1
ATOM 925 O O . LEU A 1 112 ? 8.997 -1.596 -0.529 1.00 93.69 112 LEU A O 1
ATOM 929 N N . HIS A 1 113 ? 8.673 -0.014 1.036 1.00 93.50 113 HIS A N 1
ATOM 930 C CA . HIS A 1 113 ? 9.961 0.647 0.853 1.00 93.50 113 HIS A CA 1
ATOM 931 C C . HIS A 1 113 ? 11.132 -0.305 1.140 1.00 93.50 113 HIS A C 1
ATOM 933 O O . HIS A 1 113 ? 12.029 -0.464 0.314 1.00 93.50 113 HIS A O 1
ATOM 939 N N . ASP A 1 114 ? 11.094 -1.014 2.268 1.00 94.75 114 ASP A N 1
ATOM 940 C CA . ASP A 1 114 ? 12.133 -1.975 2.637 1.00 94.75 114 ASP A CA 1
ATOM 941 C C . ASP A 1 114 ? 12.199 -3.141 1.642 1.00 94.75 114 ASP A C 1
ATOM 943 O O . ASP A 1 114 ? 13.280 -3.645 1.336 1.00 94.75 114 ASP A O 1
ATOM 947 N N . CYS A 1 115 ? 11.051 -3.575 1.116 1.00 94.38 115 CYS A N 1
ATOM 948 C CA . CYS A 1 115 ? 10.992 -4.574 0.055 1.00 94.38 115 CYS A CA 1
ATOM 949 C C . CYS A 1 115 ? 11.665 -4.085 -1.229 1.00 94.38 115 CYS A C 1
ATOM 951 O O . CYS A 1 115 ? 12.513 -4.792 -1.775 1.00 94.38 115 CYS A O 1
ATOM 953 N N . TYR A 1 116 ? 11.364 -2.862 -1.662 1.00 91.69 116 TYR A N 1
ATOM 954 C CA . TYR A 1 116 ? 12.001 -2.249 -2.823 1.00 91.69 116 TYR A CA 1
ATOM 955 C C . TYR A 1 116 ? 13.523 -2.125 -2.646 1.00 91.69 116 TYR A C 1
ATOM 957 O O . TYR A 1 116 ? 14.286 -2.494 -3.538 1.00 91.69 116 TYR A O 1
ATOM 965 N N . LEU A 1 117 ? 13.992 -1.696 -1.468 1.00 91.19 117 LEU A N 1
ATOM 966 C CA . LEU A 1 117 ? 15.426 -1.618 -1.173 1.00 91.19 117 LEU A CA 1
ATOM 967 C C . LEU A 1 117 ? 16.122 -2.981 -1.236 1.00 91.19 117 LEU A C 1
ATOM 969 O O . LEU A 1 117 ? 17.275 -3.057 -1.657 1.00 91.19 117 LEU A O 1
ATOM 973 N N . ARG A 1 118 ? 15.447 -4.063 -0.830 1.00 91.50 118 ARG A N 1
ATOM 974 C CA . ARG A 1 118 ? 15.987 -5.423 -0.977 1.00 91.50 118 ARG A CA 1
ATOM 975 C C . ARG A 1 118 ? 16.105 -5.835 -2.442 1.00 91.50 118 ARG A C 1
ATOM 977 O O . ARG A 1 118 ? 17.091 -6.475 -2.785 1.00 91.50 118 ARG A O 1
ATOM 984 N N . TYR A 1 119 ? 15.149 -5.451 -3.287 1.00 86.81 119 TYR A N 1
ATOM 985 C CA . TYR A 1 119 ? 15.232 -5.673 -4.733 1.00 86.81 119 TYR A CA 1
ATOM 986 C C . TYR A 1 119 ? 16.383 -4.895 -5.374 1.00 86.81 119 TYR A C 1
ATOM 988 O O . TYR A 1 119 ? 17.111 -5.458 -6.176 1.00 86.81 119 TYR A O 1
ATOM 996 N N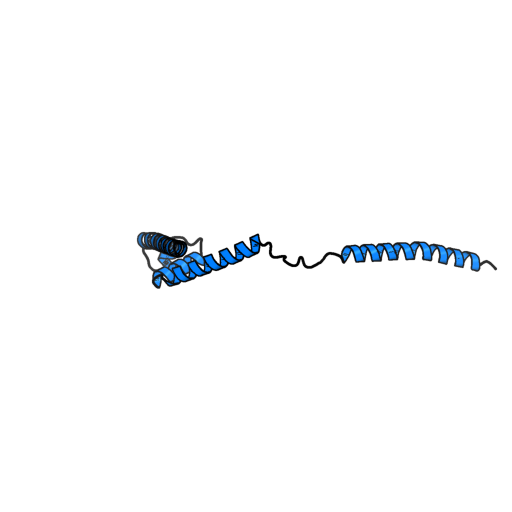 . SER A 1 120 ? 16.595 -3.636 -4.982 1.00 80.44 120 SER A N 1
ATOM 997 C CA . SER A 1 120 ? 17.668 -2.798 -5.538 1.00 80.44 120 SER A CA 1
ATOM 998 C C . SER A 1 120 ? 19.083 -3.233 -5.136 1.00 80.44 120 SER A C 1
ATOM 1000 O O . SER A 1 120 ? 20.045 -2.789 -5.756 1.00 80.44 120 SER A O 1
ATOM 1002 N N . LYS A 1 121 ? 19.227 -4.023 -4.066 1.00 75.88 121 LYS A N 1
ATOM 1003 C CA . LYS A 1 121 ? 20.521 -4.540 -3.585 1.00 75.88 121 LYS A CA 1
ATOM 1004 C C . LYS A 1 121 ? 20.877 -5.914 -4.158 1.00 75.88 121 LYS A C 1
ATOM 1006 O O . LYS A 1 121 ? 21.938 -6.434 -3.820 1.00 75.88 121 LYS A O 1
ATOM 1011 N N . LYS A 1 122 ? 19.967 -6.522 -4.915 1.00 59.22 122 LYS A N 1
ATOM 1012 C CA . LYS A 1 122 ? 20.102 -7.865 -5.471 1.00 59.22 122 LYS A CA 1
ATOM 1013 C C . LYS A 1 122 ? 20.599 -7.788 -6.906 1.00 59.22 122 LYS A C 1
ATOM 1015 O O . LYS A 1 122 ? 21.385 -8.686 -7.268 1.00 59.22 122 LYS A O 1
#

pLDDT: mean 75.14, std 19.64, range [43.78, 95.94]

Sequence (122 aa):
MLNLLNLVRYNYANTKNFKEIRLVKDEKQRSMQTVELDEQLVPDHEHALHHLLSKERMRILSDCIRGLNDLNRRLIEFLLAQPDASTSDIEQQFQLSYASARTRKTRIIQALHDCYLRYSKK